Protein AF-A0A3E0GZA4-F1 (afdb_monomer_lite)

Foldseek 3Di:
DDDPPPPCVVVVVVVVVVVVVVVVVVVVVVVVLVVVLVVVVVCVVVVHDLC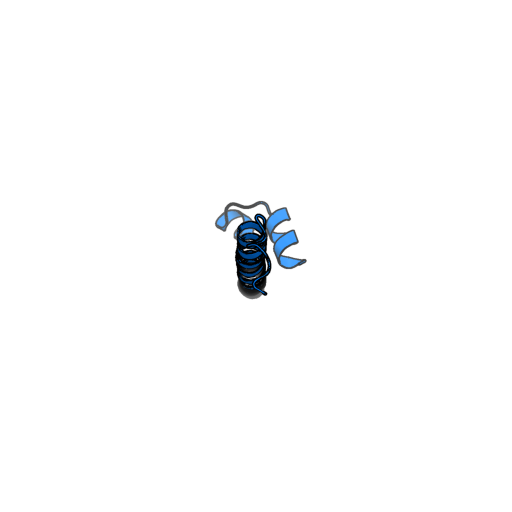NVCVVVVHDSVVSVVSNVD

pLDDT: mean 93.49, std 11.57, range [41.47, 98.56]

Radius of gyration: 21.45 Å; chains: 1; bounding box: 38×14×67 Å

Sequence (70 aa):
MTTPDDPHRETYDRIKEVREQAIHHTRLAREYATERRRLMEGLIAQGVSQSDIARELGVSRQAIQKMLSL

Structure (mmCIF, N/CA/C/O backbone):
data_AF-A0A3E0GZA4-F1
#
_entry.id   AF-A0A3E0GZA4-F1
#
loop_
_atom_site.group_PDB
_atom_site.id
_atom_site.type_symbol
_atom_site.label_atom_id
_atom_site.label_alt_id
_atom_site.label_comp_id
_atom_site.label_asym_id
_atom_site.label_entity_id
_atom_site.label_seq_id
_atom_site.pdbx_PDB_ins_code
_atom_site.Cartn_x
_atom_site.Cartn_y
_atom_site.Cartn_z
_atom_site.occupancy
_atom_site.B_iso_or_equiv
_atom_site.auth_seq_id
_atom_site.auth_comp_id
_atom_site.auth_asym_id
_atom_site.auth_atom_id
_atom_site.pdbx_PDB_model_num
ATOM 1 N N . MET A 1 1 ? 13.884 -5.197 -49.284 1.00 41.47 1 MET A N 1
ATOM 2 C CA . MET A 1 1 ? 14.681 -4.118 -48.672 1.00 41.47 1 MET A CA 1
ATOM 3 C C . MET A 1 1 ? 14.498 -4.239 -47.171 1.00 41.47 1 MET A C 1
ATOM 5 O O . MET A 1 1 ? 13.507 -3.762 -46.640 1.00 41.47 1 MET A O 1
ATOM 9 N N . THR A 1 2 ? 15.347 -5.037 -46.529 1.00 48.84 2 THR A N 1
ATOM 10 C CA . THR A 1 2 ? 15.353 -5.249 -45.079 1.00 48.84 2 THR A CA 1
ATOM 11 C C . THR A 1 2 ? 15.921 -3.982 -44.456 1.00 48.84 2 THR A C 1
ATOM 13 O O . THR A 1 2 ? 17.070 -3.637 -44.724 1.00 48.84 2 THR A O 1
ATOM 16 N N . THR A 1 3 ? 15.099 -3.237 -43.717 1.00 62.00 3 THR A N 1
ATOM 17 C CA . THR A 1 3 ? 15.569 -2.128 -42.879 1.00 62.00 3 THR A CA 1
ATOM 18 C C . THR A 1 3 ? 16.730 -2.648 -42.025 1.00 62.00 3 THR A C 1
ATOM 20 O O . THR A 1 3 ? 16.597 -3.763 -41.513 1.00 62.00 3 THR A O 1
ATOM 23 N N . PRO A 1 4 ? 17.861 -1.923 -41.900 1.00 59.88 4 PRO A N 1
ATOM 24 C CA . PRO A 1 4 ? 18.930 -2.332 -40.994 1.00 59.88 4 PRO A CA 1
ATOM 25 C C . PRO A 1 4 ? 18.310 -2.576 -39.621 1.00 59.88 4 PRO A C 1
ATOM 27 O O . PRO A 1 4 ? 17.443 -1.790 -39.228 1.00 59.88 4 PRO A O 1
ATOM 30 N N . ASP A 1 5 ? 18.695 -3.662 -38.945 1.00 69.44 5 ASP A N 1
ATOM 31 C CA . ASP A 1 5 ? 18.287 -3.907 -37.561 1.00 69.44 5 ASP A CA 1
ATOM 32 C C . ASP A 1 5 ? 18.488 -2.611 -36.776 1.00 69.44 5 ASP A C 1
ATOM 34 O O . ASP A 1 5 ? 19.612 -2.123 -36.648 1.00 69.44 5 ASP A O 1
ATOM 38 N N . ASP A 1 6 ? 17.379 -1.999 -36.350 1.00 77.00 6 ASP A N 1
ATOM 39 C CA . ASP A 1 6 ? 17.418 -0.809 -35.514 1.00 77.00 6 ASP A CA 1
ATOM 40 C C . ASP A 1 6 ? 18.205 -1.202 -34.257 1.00 77.00 6 ASP A C 1
ATOM 42 O O . ASP A 1 6 ? 17.745 -2.083 -33.519 1.00 77.00 6 ASP A O 1
ATOM 46 N N . PRO A 1 7 ? 19.380 -0.596 -34.003 1.00 80.81 7 PRO A N 1
ATOM 47 C CA . PRO A 1 7 ? 20.248 -0.992 -32.896 1.00 80.81 7 PRO A CA 1
ATOM 48 C C . PRO A 1 7 ? 19.575 -0.805 -31.529 1.00 80.81 7 PRO A C 1
ATOM 50 O O . PRO A 1 7 ? 20.077 -1.288 -30.517 1.00 80.81 7 PRO A O 1
ATOM 53 N N . HIS A 1 8 ? 18.433 -0.116 -31.478 1.00 90.00 8 HIS A N 1
ATOM 54 C CA . HIS A 1 8 ? 17.644 0.094 -30.272 1.00 90.00 8 HIS A CA 1
ATOM 55 C C . HIS A 1 8 ? 16.434 -0.841 -30.157 1.00 90.00 8 HIS A C 1
ATOM 57 O O . HIS A 1 8 ? 15.754 -0.819 -29.128 1.00 90.00 8 HIS A O 1
ATOM 63 N N . ARG A 1 9 ? 16.157 -1.691 -31.156 1.00 91.38 9 ARG A N 1
ATOM 64 C CA . ARG A 1 9 ? 14.983 -2.578 -31.181 1.00 91.38 9 ARG A CA 1
ATOM 65 C C . ARG A 1 9 ? 14.906 -3.487 -29.957 1.00 91.38 9 ARG A C 1
ATOM 67 O O . ARG A 1 9 ? 13.858 -3.552 -29.322 1.00 91.38 9 ARG A O 1
ATOM 74 N N . GLU A 1 10 ? 16.027 -4.091 -29.567 1.00 92.50 10 GLU A N 1
ATOM 75 C CA . GLU A 1 10 ? 16.118 -4.924 -28.359 1.00 92.50 10 GLU A CA 1
ATOM 76 C C . GLU A 1 10 ? 15.769 -4.135 -27.089 1.00 92.50 10 GLU A C 1
ATOM 78 O O . GLU A 1 10 ? 15.069 -4.628 -26.204 1.00 92.50 10 GLU A O 1
ATOM 83 N N . THR A 1 11 ? 16.201 -2.872 -27.013 1.00 96.12 11 THR A N 1
ATOM 84 C CA . THR A 1 11 ? 15.887 -1.997 -25.876 1.00 96.12 11 THR A CA 1
ATOM 85 C C . THR A 1 11 ? 14.395 -1.677 -25.835 1.00 96.12 11 THR A C 1
ATOM 87 O O . THR A 1 11 ? 13.778 -1.738 -24.771 1.00 96.12 11 THR A O 1
ATOM 90 N N . TYR A 1 12 ? 13.786 -1.370 -26.982 1.00 96.88 12 TYR A N 1
ATOM 91 C CA . TYR A 1 12 ? 12.348 -1.117 -27.059 1.00 96.88 12 TYR A CA 1
ATOM 92 C C . TYR A 1 12 ? 11.515 -2.346 -26.703 1.00 96.88 12 TYR A C 1
ATOM 94 O O . TYR A 1 12 ? 10.511 -2.211 -26.000 1.00 96.88 12 TYR A O 1
ATOM 102 N N . ASP A 1 13 ? 11.922 -3.534 -27.143 1.00 96.38 13 ASP A N 1
ATOM 103 C CA . ASP A 1 13 ? 11.225 -4.772 -26.800 1.00 96.38 13 ASP A CA 1
ATOM 104 C C . ASP A 1 13 ? 11.350 -5.067 -25.300 1.00 96.38 13 ASP A C 1
ATOM 106 O O . ASP A 1 13 ? 10.340 -5.323 -24.640 1.00 96.38 13 ASP A O 1
ATOM 110 N N . ARG A 1 14 ? 12.527 -4.830 -24.705 1.00 97.38 14 ARG A N 1
ATOM 111 C CA . ARG A 1 14 ? 12.696 -4.922 -23.251 1.00 97.38 14 ARG A CA 1
ATOM 112 C C . ARG A 1 14 ? 11.827 -3.927 -22.476 1.00 97.38 14 ARG A C 1
ATOM 114 O O . ARG A 1 14 ? 11.266 -4.277 -21.437 1.00 97.38 14 ARG A O 1
ATOM 121 N N . ILE A 1 15 ? 11.686 -2.691 -22.961 1.00 98.12 15 ILE A N 1
ATOM 122 C CA . ILE A 1 15 ? 10.811 -1.683 -22.338 1.00 98.12 15 ILE A CA 1
ATOM 123 C C . ILE A 1 15 ? 9.352 -2.154 -22.341 1.00 98.12 15 ILE A C 1
ATOM 125 O O . ILE A 1 15 ? 8.657 -1.986 -21.335 1.00 98.12 15 ILE A O 1
ATOM 129 N N . LYS A 1 16 ? 8.880 -2.749 -23.444 1.00 98.00 16 LYS A N 1
ATOM 130 C CA . LYS A 1 16 ? 7.511 -3.282 -23.530 1.00 98.00 16 LYS A CA 1
ATOM 131 C C . LYS A 1 16 ? 7.294 -4.395 -22.509 1.00 98.00 16 LYS A C 1
ATOM 133 O O . LYS A 1 16 ? 6.337 -4.308 -21.744 1.00 98.00 16 LYS A O 1
ATOM 138 N N . GLU A 1 17 ? 8.212 -5.358 -22.432 1.00 98.31 17 GLU A N 1
ATOM 139 C CA . GLU A 1 17 ? 8.143 -6.462 -21.466 1.00 98.31 17 GLU A CA 1
ATOM 140 C C . GLU A 1 17 ? 8.069 -5.960 -20.019 1.00 98.31 17 GLU A C 1
ATOM 142 O O . GLU A 1 17 ? 7.183 -6.347 -19.256 1.00 98.31 17 GLU A O 1
ATOM 147 N N . VAL A 1 18 ? 8.977 -5.056 -19.629 1.00 98.56 18 VAL A N 1
ATOM 148 C CA . VAL A 1 18 ? 9.009 -4.508 -18.263 1.00 98.56 18 VAL A CA 1
ATOM 149 C C . VAL A 1 18 ? 7.728 -3.730 -17.961 1.00 98.56 18 VAL A C 1
ATOM 151 O O . VAL A 1 18 ? 7.176 -3.839 -16.864 1.00 98.56 18 VAL A O 1
ATOM 154 N N . ARG A 1 19 ? 7.212 -2.967 -18.932 1.00 98.38 19 ARG A N 1
ATOM 155 C CA . ARG A 1 19 ? 5.951 -2.234 -18.777 1.00 98.38 19 ARG A CA 1
ATOM 156 C C . ARG A 1 19 ? 4.766 -3.180 -18.587 1.00 98.38 19 ARG A C 1
ATOM 158 O O . ARG A 1 19 ? 3.919 -2.910 -17.737 1.00 98.38 19 ARG A O 1
ATOM 165 N N . GLU A 1 20 ? 4.696 -4.274 -19.337 1.00 98.50 20 GLU A N 1
ATOM 166 C CA . GLU A 1 20 ? 3.649 -5.289 -19.177 1.00 98.50 20 GLU A CA 1
ATOM 167 C C . GLU A 1 20 ? 3.703 -5.945 -17.794 1.00 98.50 20 GLU A C 1
ATOM 169 O O . GLU A 1 20 ? 2.673 -6.035 -17.119 1.00 98.50 20 GLU A O 1
ATOM 174 N N . GLN A 1 21 ? 4.900 -6.297 -17.315 1.00 98.38 21 GLN A N 1
ATOM 175 C CA . GLN A 1 21 ? 5.095 -6.822 -15.959 1.00 98.38 21 GLN A CA 1
ATOM 176 C C . GLN A 1 21 ? 4.659 -5.814 -14.891 1.00 98.38 21 GLN A C 1
ATOM 178 O O . GLN A 1 21 ? 3.930 -6.165 -13.962 1.00 98.38 21 GLN A O 1
ATOM 183 N N . ALA A 1 22 ? 5.035 -4.541 -15.034 1.00 98.38 22 ALA A N 1
ATOM 184 C CA . ALA A 1 22 ? 4.636 -3.493 -14.100 1.00 98.38 22 ALA A CA 1
ATOM 185 C C . ALA A 1 22 ? 3.109 -3.312 -14.052 1.00 98.38 22 ALA A C 1
ATOM 187 O O . ALA A 1 22 ? 2.533 -3.176 -12.968 1.00 98.38 22 ALA A O 1
ATOM 188 N N . ILE A 1 23 ? 2.434 -3.354 -15.206 1.00 98.38 23 ILE A N 1
ATOM 189 C CA . ILE A 1 23 ? 0.967 -3.289 -15.287 1.00 98.38 23 ILE A CA 1
ATOM 190 C C . ILE A 1 23 ? 0.341 -4.499 -14.589 1.00 98.38 23 ILE A C 1
ATOM 192 O O . ILE A 1 23 ? -0.593 -4.333 -13.799 1.00 98.38 23 ILE A O 1
ATOM 196 N N . HIS A 1 24 ? 0.865 -5.699 -14.840 1.00 97.88 24 HIS A N 1
ATOM 197 C CA . HIS A 1 24 ? 0.393 -6.927 -14.209 1.00 97.88 24 HIS A CA 1
ATOM 198 C C . HIS A 1 24 ? 0.527 -6.871 -12.680 1.00 97.88 24 HIS A C 1
ATOM 200 O O . HIS A 1 24 ? -0.459 -7.055 -11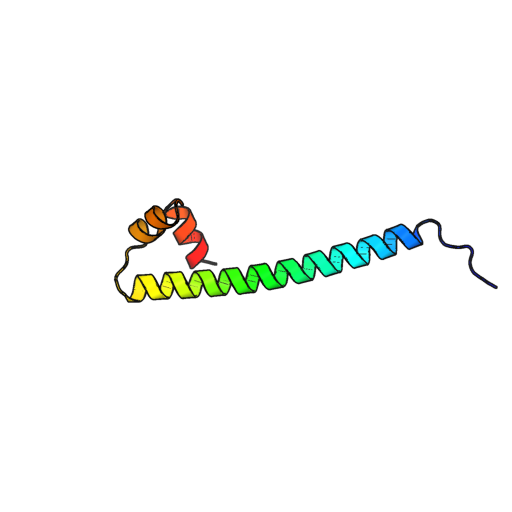.965 1.00 97.88 24 HIS A O 1
ATOM 206 N N . HIS A 1 25 ? 1.706 -6.515 -12.167 1.00 98.00 25 HIS A N 1
ATOM 207 C CA . HIS A 1 25 ? 1.930 -6.377 -10.727 1.00 98.00 25 HIS A CA 1
ATOM 208 C C . HIS A 1 25 ? 1.093 -5.258 -10.105 1.00 98.00 25 HIS A C 1
ATOM 210 O O . HIS A 1 25 ? 0.600 -5.414 -8.991 1.00 98.00 25 HIS A O 1
ATOM 216 N N . THR A 1 26 ? 0.862 -4.158 -10.827 1.00 98.06 26 THR A N 1
ATOM 217 C CA . THR A 1 26 ? -0.031 -3.086 -10.365 1.00 98.06 26 THR A CA 1
ATOM 218 C C . THR A 1 26 ? -1.468 -3.581 -10.222 1.0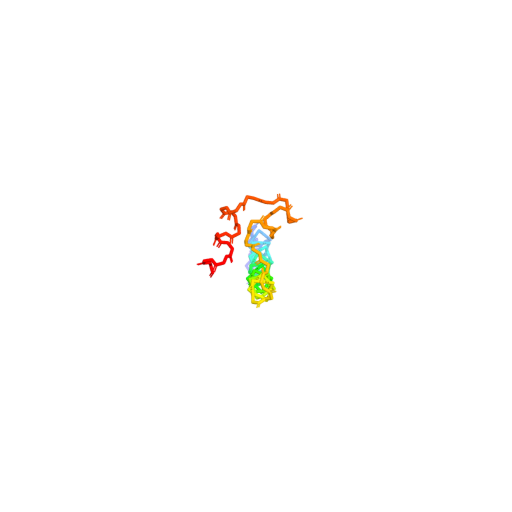0 98.06 26 THR A C 1
ATOM 220 O O . THR A 1 26 ? -2.138 -3.236 -9.248 1.00 98.06 26 THR A O 1
ATOM 223 N N . ARG A 1 27 ? -1.957 -4.399 -11.164 1.00 97.88 27 ARG A N 1
ATOM 224 C CA . ARG A 1 27 ? -3.289 -5.011 -11.066 1.00 97.88 27 ARG A CA 1
ATOM 225 C C . ARG A 1 27 ? -3.380 -5.918 -9.837 1.00 97.88 27 ARG A C 1
ATOM 227 O O . ARG A 1 27 ? -4.265 -5.704 -9.015 1.00 97.88 27 ARG A O 1
ATOM 234 N N . LEU A 1 28 ? -2.425 -6.833 -9.664 1.00 98.19 28 LEU A N 1
ATOM 235 C CA . LEU A 1 28 ? -2.379 -7.722 -8.498 1.00 98.19 28 LEU A CA 1
ATOM 236 C C . LEU A 1 28 ? -2.313 -6.946 -7.178 1.00 98.19 28 LEU A C 1
ATOM 238 O O . LEU A 1 28 ? -3.040 -7.249 -6.237 1.00 98.19 28 LEU A O 1
ATOM 242 N N . ALA A 1 29 ? -1.490 -5.898 -7.105 1.00 97.38 29 ALA A N 1
ATOM 243 C CA . ALA A 1 29 ? -1.392 -5.064 -5.913 1.00 97.38 29 ALA A CA 1
ATOM 244 C C . ALA A 1 29 ? -2.734 -4.404 -5.553 1.00 97.38 29 ALA A C 1
ATOM 246 O O . ALA A 1 29 ? -3.068 -4.307 -4.373 1.00 97.38 29 ALA A O 1
ATOM 247 N N . ARG A 1 30 ? -3.524 -3.978 -6.550 1.00 97.19 30 ARG A N 1
ATOM 248 C CA . ARG A 1 30 ? -4.868 -3.411 -6.334 1.00 97.19 30 ARG A CA 1
ATOM 249 C C . ARG A 1 30 ? -5.868 -4.458 -5.850 1.00 97.19 30 ARG A C 1
ATOM 251 O O . ARG A 1 30 ? -6.663 -4.163 -4.958 1.00 97.19 30 ARG A O 1
ATOM 258 N N . GLU A 1 31 ? -5.813 -5.665 -6.405 1.00 98.00 31 GLU A N 1
ATOM 259 C CA . GLU A 1 31 ? -6.653 -6.787 -5.972 1.00 98.00 31 GLU A CA 1
ATOM 260 C C . GLU A 1 31 ? -6.362 -7.143 -4.510 1.00 98.00 31 GLU A C 1
ATOM 262 O O . GLU A 1 31 ? -7.268 -7.122 -3.678 1.00 98.00 31 GLU A O 1
ATOM 267 N N . TYR A 1 32 ? -5.089 -7.324 -4.150 1.00 97.94 32 TYR A N 1
ATOM 268 C CA . TYR A 1 32 ? -4.701 -7.606 -2.766 1.00 97.94 32 TYR A CA 1
ATOM 269 C C . TYR A 1 32 ? -4.970 -6.444 -1.809 1.00 97.94 32 TYR A C 1
ATOM 271 O O . TYR A 1 32 ? -5.328 -6.675 -0.656 1.00 97.94 32 TYR A O 1
ATOM 279 N N . ALA A 1 33 ? -4.830 -5.192 -2.252 1.00 96.75 33 ALA A N 1
ATOM 280 C CA . ALA A 1 33 ? -5.203 -4.041 -1.433 1.00 96.75 33 ALA A CA 1
ATOM 281 C C . ALA A 1 33 ? -6.703 -4.049 -1.103 1.00 96.75 33 ALA A C 1
ATOM 283 O O . ALA A 1 33 ? -7.072 -3.789 0.043 1.00 96.75 33 ALA A O 1
ATOM 284 N N . THR A 1 34 ? -7.541 -4.398 -2.084 1.00 97.44 34 THR A N 1
ATOM 285 C CA . THR A 1 34 ? -8.993 -4.536 -1.906 1.00 97.44 34 THR A CA 1
ATOM 286 C C . THR A 1 34 ? -9.327 -5.679 -0.953 1.00 97.44 34 THR A C 1
ATOM 288 O O . THR A 1 34 ? -10.099 -5.483 -0.015 1.00 97.44 34 THR A O 1
ATOM 291 N N . GLU A 1 35 ? -8.711 -6.846 -1.144 1.00 98.06 35 GLU A N 1
ATOM 292 C CA . GLU A 1 35 ? -8.930 -8.011 -0.285 1.00 98.06 35 GLU A CA 1
ATOM 293 C C . GLU A 1 35 ? -8.506 -7.730 1.160 1.00 98.06 35 GLU A C 1
ATOM 295 O O . GLU A 1 35 ? -9.273 -7.945 2.097 1.00 98.06 35 GLU A O 1
ATOM 300 N N . ARG A 1 36 ? -7.325 -7.131 1.356 1.00 97.62 36 ARG A N 1
ATOM 301 C CA . ARG A 1 36 ? -6.856 -6.705 2.679 1.00 97.62 36 ARG A CA 1
ATOM 302 C C . ARG A 1 36 ? -7.852 -5.759 3.351 1.00 97.62 36 ARG A C 1
ATOM 304 O O . ARG A 1 36 ? -8.126 -5.925 4.538 1.00 97.62 36 ARG A O 1
ATOM 311 N N . ARG A 1 37 ? -8.384 -4.770 2.620 1.00 97.69 37 ARG A N 1
ATOM 312 C CA . ARG A 1 37 ? -9.389 -3.833 3.152 1.00 97.69 37 ARG A CA 1
ATOM 313 C C . ARG A 1 37 ? -10.636 -4.582 3.614 1.00 97.69 37 ARG A C 1
ATOM 315 O O . ARG A 1 37 ? -11.029 -4.422 4.765 1.00 97.69 37 ARG A O 1
ATOM 322 N N . ARG A 1 38 ? -11.176 -5.463 2.769 1.00 98.19 38 ARG A N 1
ATOM 323 C CA . ARG A 1 38 ? -12.345 -6.292 3.091 1.00 98.19 38 ARG A CA 1
ATOM 324 C C . ARG A 1 38 ? -12.128 -7.143 4.346 1.00 98.19 38 ARG A C 1
ATOM 326 O O . ARG A 1 38 ? -13.016 -7.230 5.190 1.00 98.19 38 ARG A O 1
ATOM 333 N N . LEU A 1 39 ? -10.954 -7.757 4.490 1.00 98.25 39 LEU A N 1
ATOM 334 C CA . LEU A 1 39 ? -10.611 -8.558 5.668 1.00 98.25 39 LEU A CA 1
ATOM 335 C C . LEU A 1 39 ? -10.563 -7.702 6.943 1.00 98.25 39 LEU A C 1
ATOM 337 O O . LEU A 1 39 ? -11.132 -8.089 7.962 1.00 98.25 39 LEU A O 1
ATOM 341 N N . MET A 1 40 ? -9.944 -6.517 6.886 1.00 98.00 40 MET A N 1
ATOM 342 C CA . MET A 1 40 ? -9.916 -5.592 8.027 1.00 98.00 40 MET A CA 1
ATOM 343 C C . MET A 1 40 ? -11.315 -5.085 8.400 1.00 98.00 40 MET A C 1
ATOM 345 O O . MET A 1 40 ? -11.647 -5.035 9.582 1.00 98.00 40 MET A O 1
ATOM 349 N N . GLU A 1 41 ? -12.151 -4.748 7.416 1.00 97.81 41 GLU A N 1
ATOM 350 C CA . GLU A 1 41 ? -13.556 -4.379 7.638 1.00 97.81 41 GLU A CA 1
ATOM 351 C C . GLU A 1 41 ? -14.335 -5.523 8.299 1.00 97.81 41 GLU A C 1
ATOM 353 O O . GLU A 1 41 ? -15.100 -5.289 9.234 1.00 97.81 41 GLU A O 1
ATOM 358 N N . GLY A 1 42 ? -14.087 -6.768 7.881 1.00 98.38 42 GLY A N 1
ATOM 359 C CA . GLY A 1 42 ? -14.666 -7.960 8.497 1.00 98.38 42 GLY A CA 1
ATOM 360 C C . GLY A 1 42 ? -14.278 -8.136 9.967 1.00 98.38 42 GLY A C 1
ATOM 361 O O . GLY A 1 42 ? -15.125 -8.511 10.776 1.00 98.38 42 GLY A O 1
ATOM 362 N N . LEU A 1 43 ? -13.029 -7.837 10.340 1.00 98.44 43 LEU A N 1
ATOM 363 C CA . LEU A 1 43 ? -12.587 -7.847 11.741 1.00 98.44 43 LEU A CA 1
ATOM 364 C C . LEU A 1 43 ? -13.277 -6.745 12.556 1.00 98.44 43 LEU A C 1
ATOM 366 O O . LEU A 1 43 ? -13.755 -6.996 13.661 1.00 98.44 43 LEU A O 1
ATOM 370 N N . ILE A 1 44 ? -13.386 -5.540 11.994 1.00 98.00 44 ILE A N 1
ATOM 371 C CA . ILE A 1 44 ? -14.073 -4.415 12.644 1.00 98.00 44 ILE A CA 1
ATOM 372 C C . ILE A 1 44 ? -15.552 -4.738 12.872 1.00 98.00 44 ILE A C 1
ATOM 374 O O . ILE A 1 44 ? -16.076 -4.477 13.954 1.00 98.00 44 ILE A O 1
ATOM 378 N N . ALA A 1 45 ? -16.217 -5.358 11.895 1.00 98.38 45 ALA A N 1
ATOM 379 C CA . ALA A 1 45 ? -17.611 -5.782 12.016 1.00 98.38 45 ALA A CA 1
ATOM 380 C C . ALA A 1 45 ? -17.831 -6.822 13.132 1.00 98.38 45 ALA A C 1
ATOM 382 O O . ALA A 1 45 ? -18.916 -6.892 13.702 1.00 98.38 45 ALA A O 1
ATOM 383 N N . GLN A 1 46 ? -16.798 -7.595 13.478 1.00 98.44 46 GLN A N 1
ATOM 384 C CA . GLN A 1 46 ? -16.802 -8.546 14.596 1.00 98.44 46 GLN A CA 1
ATOM 385 C C . GLN A 1 46 ? -16.435 -7.899 15.945 1.00 98.44 46 GLN A C 1
ATOM 387 O O . GLN A 1 46 ? -16.346 -8.590 16.956 1.00 98.44 46 GLN A O 1
ATOM 392 N N . GLY A 1 47 ? -16.224 -6.580 15.980 1.00 98.44 47 GLY A N 1
ATOM 393 C CA . GLY A 1 47 ? -15.906 -5.828 17.194 1.00 98.44 47 GLY A CA 1
ATOM 394 C C . GLY A 1 47 ? -14.411 -5.678 17.485 1.00 98.44 47 GLY A C 1
ATOM 395 O O . GLY A 1 47 ? -14.055 -5.129 18.527 1.00 98.44 47 GLY A O 1
ATOM 396 N N . VAL A 1 48 ? -13.521 -6.114 16.586 1.00 98.44 48 VAL A N 1
ATOM 397 C CA . VAL A 1 48 ? -12.075 -5.910 16.757 1.00 98.44 48 VAL A CA 1
ATOM 398 C C . VAL A 1 48 ? -11.732 -4.438 16.518 1.00 98.44 48 VAL A C 1
ATOM 400 O O . VAL A 1 48 ? -12.086 -3.856 15.490 1.00 98.44 48 VAL A O 1
ATOM 403 N N . SER A 1 49 ? -11.011 -3.811 17.451 1.00 97.88 49 SER A N 1
ATOM 404 C CA . SER A 1 49 ? -10.630 -2.406 17.300 1.00 97.88 49 SER A CA 1
ATOM 405 C C . SER A 1 49 ? -9.489 -2.229 16.289 1.00 97.88 49 SER A C 1
ATOM 407 O O . SER A 1 49 ? -8.594 -3.065 16.176 1.00 97.88 49 SER A O 1
ATOM 409 N N . GLN A 1 50 ? -9.443 -1.084 15.597 1.00 97.56 50 GLN A N 1
ATOM 410 C CA . GLN A 1 50 ? -8.319 -0.755 14.702 1.00 97.56 50 GLN A CA 1
ATOM 411 C C . GLN A 1 50 ? -6.958 -0.760 15.419 1.00 97.56 50 GLN A C 1
ATOM 413 O O . GLN A 1 50 ? -5.937 -1.016 14.787 1.00 97.56 50 GLN A O 1
ATOM 418 N N . SER A 1 51 ? -6.930 -0.457 16.720 1.00 97.94 51 SER A N 1
ATOM 419 C CA . SER A 1 51 ? -5.702 -0.480 17.521 1.00 97.94 51 SER A CA 1
ATOM 420 C C . SER A 1 51 ? -5.202 -1.907 17.749 1.00 97.94 51 SER A C 1
ATOM 422 O O . SER A 1 51 ? -3.996 -2.136 17.714 1.00 97.94 51 SER A O 1
ATOM 424 N N . ASP A 1 52 ? -6.114 -2.861 17.945 1.00 98.44 52 ASP A N 1
ATOM 425 C CA . ASP A 1 52 ? -5.763 -4.276 18.086 1.00 98.44 52 ASP A CA 1
ATOM 426 C C . ASP A 1 52 ? -5.276 -4.853 16.758 1.00 98.44 52 ASP A C 1
ATOM 428 O O . ASP A 1 52 ? -4.243 -5.514 16.729 1.00 98.44 52 ASP A O 1
ATOM 432 N N . ILE A 1 53 ? -5.944 -4.506 15.650 1.00 98.25 53 ILE A N 1
ATOM 433 C CA . ILE A 1 53 ? -5.501 -4.880 14.298 1.00 98.25 53 ILE A CA 1
ATOM 434 C C . ILE A 1 53 ? -4.100 -4.320 14.017 1.00 98.25 53 ILE A C 1
ATOM 436 O O . ILE A 1 53 ? -3.233 -5.037 13.529 1.00 98.25 53 ILE A O 1
ATOM 440 N N . ALA A 1 54 ? -3.855 -3.046 14.342 1.00 98.25 54 ALA A N 1
ATOM 441 C CA . ALA A 1 54 ? -2.550 -2.417 14.150 1.00 98.25 54 ALA A CA 1
ATOM 442 C C . ALA A 1 54 ? -1.443 -3.142 14.931 1.00 98.25 54 ALA A C 1
ATOM 444 O O . ALA A 1 54 ? -0.382 -3.429 14.378 1.00 98.25 54 ALA A O 1
ATOM 445 N N . ARG A 1 55 ? -1.715 -3.468 16.202 1.00 98.31 55 ARG A N 1
ATOM 446 C CA . ARG A 1 55 ? -0.790 -4.202 17.071 1.00 98.31 55 ARG A CA 1
ATOM 447 C C . ARG A 1 55 ? -0.473 -5.588 16.512 1.00 98.31 55 ARG A C 1
ATOM 449 O O . ARG A 1 55 ? 0.699 -5.937 16.449 1.00 98.31 55 ARG A O 1
ATOM 456 N N . GLU A 1 56 ? -1.490 -6.332 16.085 1.00 98.25 56 GLU A N 1
ATOM 457 C CA . GLU A 1 56 ? -1.326 -7.689 15.549 1.00 98.25 56 GLU A CA 1
ATOM 458 C C . GLU A 1 56 ? -0.537 -7.697 14.235 1.00 98.25 56 GLU A C 1
ATOM 460 O O . GLU A 1 56 ? 0.362 -8.508 14.038 1.00 98.25 56 GLU A O 1
ATOM 465 N N . LEU A 1 57 ? -0.820 -6.744 13.345 1.00 97.44 57 LEU A N 1
ATOM 466 C CA . LEU A 1 57 ? -0.132 -6.630 12.059 1.00 97.44 57 LEU A CA 1
ATOM 467 C C . LEU A 1 57 ? 1.253 -5.967 12.157 1.00 97.44 57 LEU A C 1
ATOM 469 O O . LEU A 1 57 ? 1.930 -5.833 11.139 1.00 97.44 57 LEU A O 1
ATOM 473 N N . GLY A 1 58 ? 1.678 -5.522 13.345 1.00 98.25 58 GLY A N 1
ATOM 474 C CA . GLY A 1 58 ? 2.968 -4.855 13.539 1.00 98.25 58 GL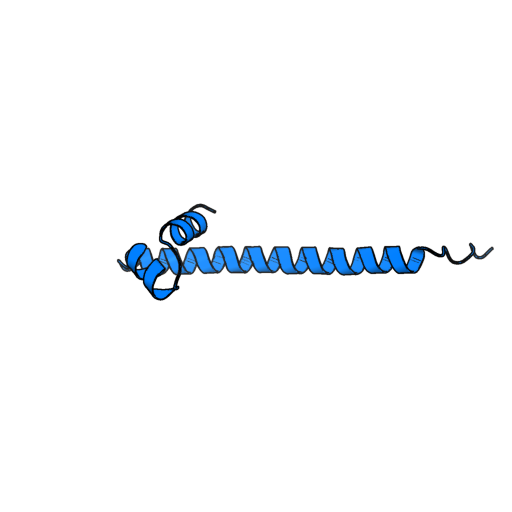Y A CA 1
ATOM 475 C C . GLY A 1 58 ? 3.076 -3.501 12.826 1.00 98.25 58 GLY A C 1
ATOM 4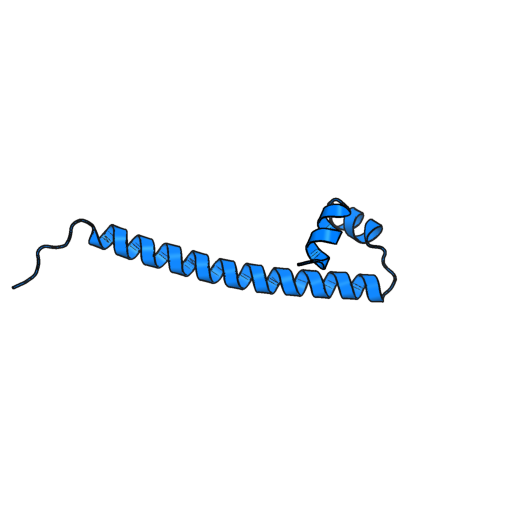76 O O . GLY A 1 58 ? 4.161 -3.108 12.399 1.00 98.25 58 GLY A O 1
ATOM 477 N N . VAL A 1 59 ? 1.959 -2.783 12.672 1.00 98.00 59 VAL A N 1
ATOM 478 C CA . VAL A 1 59 ? 1.899 -1.484 11.981 1.00 98.00 59 VAL A CA 1
ATOM 479 C C . VAL A 1 59 ? 1.331 -0.390 12.879 1.00 98.00 59 VAL A C 1
ATOM 481 O O . VAL A 1 59 ? 0.722 -0.640 13.916 1.00 98.00 59 VAL A O 1
ATOM 484 N N . SER A 1 60 ? 1.502 0.870 12.479 1.00 98.12 60 SER A N 1
ATOM 485 C CA . SER A 1 60 ? 0.880 1.979 13.200 1.00 98.12 60 SER A CA 1
ATOM 486 C C . SER A 1 60 ? -0.631 2.027 12.955 1.00 98.12 60 SER A C 1
ATOM 488 O O . SER A 1 60 ? -1.127 1.670 11.884 1.00 98.12 60 SER A O 1
ATOM 490 N N . ARG A 1 61 ? -1.383 2.581 13.913 1.00 96.44 61 ARG A N 1
ATOM 491 C CA . ARG A 1 61 ? -2.818 2.855 13.724 1.00 96.44 61 ARG A CA 1
ATOM 492 C C . ARG A 1 61 ? -3.080 3.763 12.515 1.00 96.44 61 ARG A C 1
ATOM 494 O O . ARG A 1 61 ? -4.069 3.586 11.812 1.00 96.44 61 ARG A O 1
ATOM 501 N N . GLN A 1 62 ? -2.168 4.697 12.231 1.00 97.00 62 GLN A N 1
ATOM 502 C CA . GLN A 1 62 ? -2.243 5.553 11.046 1.00 97.00 62 GLN A CA 1
ATOM 503 C C . GLN A 1 62 ? -2.118 4.746 9.744 1.00 97.00 62 GLN A C 1
ATOM 505 O O . GLN A 1 62 ? -2.776 5.074 8.758 1.00 97.00 62 GLN A O 1
ATOM 510 N N . ALA A 1 63 ? -1.300 3.688 9.723 1.00 97.06 63 ALA A N 1
ATOM 511 C CA . ALA A 1 63 ? -1.206 2.796 8.572 1.00 97.06 63 ALA A CA 1
ATOM 512 C C . ALA A 1 63 ? -2.536 2.069 8.332 1.00 97.06 63 ALA A C 1
ATOM 514 O O . ALA A 1 63 ? -3.015 2.070 7.202 1.00 97.06 63 ALA A O 1
ATOM 515 N N . ILE A 1 64 ? -3.176 1.551 9.388 1.00 97.44 64 ILE A N 1
ATOM 516 C CA . ILE A 1 64 ? -4.522 0.958 9.292 1.00 97.44 64 ILE A CA 1
ATOM 517 C C . ILE A 1 64 ? -5.531 1.969 8.746 1.00 97.44 64 ILE A C 1
ATOM 519 O O . ILE A 1 64 ? -6.250 1.661 7.800 1.00 97.44 64 ILE A O 1
ATOM 523 N N . GLN A 1 65 ? -5.539 3.197 9.272 1.00 96.06 65 GLN A N 1
ATOM 524 C CA . GLN A 1 65 ? -6.441 4.244 8.790 1.00 96.06 65 GLN A CA 1
ATOM 525 C C . GLN A 1 65 ? -6.258 4.507 7.291 1.00 96.06 65 GLN A C 1
ATOM 527 O O . GLN A 1 65 ? -7.244 4.542 6.562 1.00 96.06 65 GLN A O 1
ATOM 532 N N . LYS A 1 66 ? -5.008 4.616 6.818 1.00 96.25 66 LYS A N 1
ATOM 533 C CA . LYS A 1 66 ? -4.711 4.765 5.386 1.00 96.25 66 LYS A CA 1
ATOM 534 C C . LYS A 1 66 ? -5.222 3.579 4.575 1.00 96.25 66 LYS A C 1
ATOM 536 O O . LYS A 1 66 ? -5.786 3.777 3.510 1.00 96.25 66 LYS A O 1
ATOM 541 N N . MET A 1 67 ? -5.042 2.353 5.062 1.00 95.44 67 MET A N 1
ATOM 542 C CA . MET A 1 67 ? -5.485 1.157 4.341 1.00 95.44 67 MET A CA 1
ATOM 543 C C . MET A 1 67 ? -7.012 1.030 4.250 1.00 95.44 67 MET A C 1
ATOM 545 O O . MET A 1 67 ? -7.487 0.384 3.322 1.00 95.44 67 MET A O 1
ATOM 549 N N . LEU A 1 68 ? -7.757 1.620 5.189 1.00 94.88 68 LEU A N 1
ATOM 550 C CA . LEU A 1 68 ? -9.223 1.652 5.182 1.00 94.88 68 LEU A CA 1
ATOM 551 C C . LEU A 1 68 ? -9.797 2.840 4.391 1.00 94.88 68 LEU A C 1
ATOM 553 O O . LEU A 1 68 ? -10.946 2.785 3.971 1.00 94.88 68 LEU A O 1
ATOM 557 N N . SER A 1 69 ? -9.025 3.916 4.203 1.00 90.88 69 SER A N 1
ATOM 558 C CA . SER A 1 69 ? -9.462 5.124 3.482 1.00 90.88 69 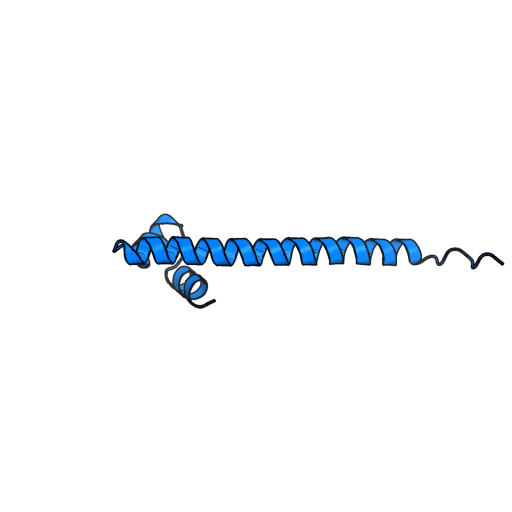SER A CA 1
ATOM 559 C C . SER A 1 69 ? -9.162 5.120 1.978 1.00 90.88 69 SER A C 1
ATOM 561 O O . SER A 1 69 ? -9.548 6.059 1.286 1.00 90.88 69 SER A O 1
ATOM 563 N N . LEU A 1 70 ? -8.399 4.133 1.502 1.00 72.44 70 LEU A N 1
ATOM 564 C CA . LEU A 1 70 ? -8.061 3.907 0.089 1.00 72.44 70 LEU A CA 1
ATOM 565 C C . LEU A 1 70 ? -9.112 3.010 -0.559 1.00 72.44 70 LEU A C 1
ATOM 567 O O . LEU A 1 70 ? -9.403 3.190 -1.760 1.00 72.44 70 LEU A O 1
#

Secondary structure (DSSP, 8-state):
------TTHHHHHHHHHHHHHHHHHHHHHHHHHHHHHHHHHHHHHTT--HHHHHHHTT--HHHHHHHHH-

Organism: NCBI:txid1045776

InterPro domains:
  IPR001387 Cro/C1-type, helix-turn-helix domain [PF01381] (41-68)
  IPR009057 Homedomain-like superfamily [SSF46689] (21-69)